Protein AF-A0A1Q8B175-F1 (afdb_monomer_lite)

Sequence (116 aa):
MNLARLPGKVGPAGDFLREHVKSLKGHVSTKGNQIQVEGLKHKEVKLLLHKFLRHSGLDDHRVLSQSGILEIVPQPMAVHTRHEGGTPPPAAATMPYLFPGANAPVPTDKRRRKKS

pLDDT: mean 75.0, std 13.15, range [32.03, 91.38]

Foldseek 3Di:
DDQPFPPPCVVVLQVQCVVVCVVVPKDWDDDRQKIAIGPDDPVVSLVSSVVVCVVVVVPQWHWDDDDRIIGIGGNPPPPVPPPPDDDPPPVVVVDPDDDPPDDPPDDDPPPDDDDD

Structure (mmCIF, N/CA/C/O backbone):
data_AF-A0A1Q8B175-F1
#
_entry.id   AF-A0A1Q8B175-F1
#
loop_
_atom_site.group_PDB
_atom_site.id
_atom_site.type_symbol
_atom_site.label_atom_id
_atom_site.label_alt_id
_atom_site.label_comp_id
_atom_site.label_asym_id
_atom_site.label_entity_id
_atom_site.label_seq_id
_atom_site.pdbx_PDB_ins_code
_atom_site.Cartn_x
_atom_site.Cartn_y
_atom_site.Cartn_z
_atom_site.occupancy
_atom_site.B_iso_or_equiv
_atom_site.auth_seq_id
_atom_site.auth_comp_id
_atom_site.auth_asym_id
_atom_site.auth_atom_id
_atom_site.pdbx_PDB_model_num
ATOM 1 N N . MET A 1 1 ? -4.274 -9.749 -17.502 1.00 32.03 1 MET A N 1
ATOM 2 C CA . MET A 1 1 ? -3.865 -8.830 -16.416 1.00 32.03 1 MET A CA 1
ATOM 3 C C . MET A 1 1 ? -3.427 -9.667 -15.215 1.00 32.03 1 MET A C 1
ATOM 5 O O . MET A 1 1 ? -4.274 -10.077 -14.433 1.00 32.03 1 MET A O 1
ATOM 9 N N . ASN A 1 2 ? -2.140 -10.018 -15.109 1.00 34.47 2 ASN A N 1
ATOM 10 C CA . ASN A 1 2 ? -1.628 -10.779 -13.962 1.00 34.47 2 ASN A CA 1
ATOM 11 C C . ASN A 1 2 ? -1.366 -9.810 -12.802 1.00 3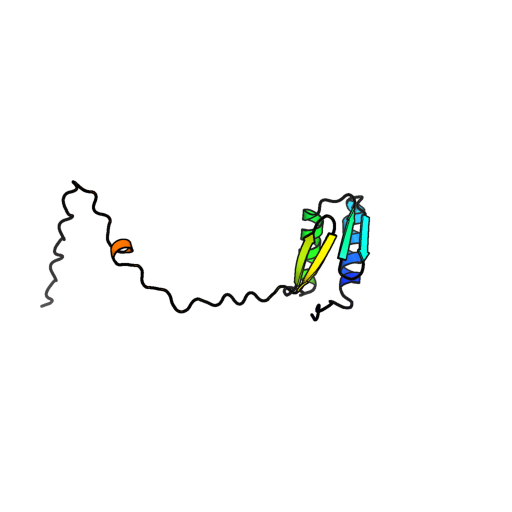4.47 2 ASN A C 1
ATOM 13 O O . ASN A 1 2 ? -0.335 -9.146 -12.757 1.00 34.47 2 ASN A O 1
ATOM 17 N N . LEU A 1 3 ? -2.330 -9.704 -11.886 1.00 45.38 3 LEU A N 1
ATOM 18 C CA . LEU A 1 3 ? -2.113 -9.129 -10.563 1.00 45.38 3 LEU A CA 1
ATOM 19 C C . LEU A 1 3 ? -1.151 -10.079 -9.850 1.00 45.38 3 LEU A C 1
ATOM 21 O O . LEU A 1 3 ? -1.577 -11.152 -9.422 1.00 45.38 3 LEU A O 1
ATOM 25 N N . ALA A 1 4 ? 0.135 -9.733 -9.782 1.00 46.50 4 ALA A N 1
ATOM 26 C CA . ALA A 1 4 ? 1.106 -10.430 -8.949 1.00 46.50 4 ALA A CA 1
ATOM 27 C C . ALA A 1 4 ? 0.641 -10.315 -7.488 1.00 46.50 4 ALA A C 1
ATOM 29 O O . ALA A 1 4 ? 0.956 -9.368 -6.771 1.00 46.50 4 ALA A O 1
ATOM 30 N N . ARG A 1 5 ? -0.237 -11.241 -7.096 1.00 51.56 5 ARG A N 1
ATOM 31 C CA . ARG A 1 5 ? -0.722 -11.434 -5.736 1.00 51.56 5 ARG A CA 1
ATOM 32 C C . ARG A 1 5 ? 0.504 -11.735 -4.890 1.00 51.56 5 ARG A C 1
ATOM 34 O O . ARG A 1 5 ? 1.283 -12.584 -5.296 1.00 51.56 5 ARG A O 1
ATOM 41 N N . LEU A 1 6 ? 0.652 -11.094 -3.733 1.00 57.59 6 LEU A N 1
ATOM 42 C CA . LEU A 1 6 ? 1.513 -11.574 -2.649 1.00 57.59 6 LEU A CA 1
ATOM 43 C C . LEU A 1 6 ? 0.759 -12.712 -1.937 1.00 57.59 6 LEU A C 1
ATOM 45 O O . LEU A 1 6 ? -0.029 -12.431 -1.027 1.00 57.59 6 LEU A O 1
ATOM 49 N N . PRO A 1 7 ? 0.913 -13.993 -2.319 1.00 50.41 7 PRO A N 1
ATOM 50 C CA . PRO A 1 7 ? 0.164 -15.074 -1.706 1.00 50.41 7 PRO A CA 1
ATOM 51 C C . PRO A 1 7 ? 0.942 -15.464 -0.443 1.00 50.41 7 PRO A C 1
ATOM 53 O O . PRO A 1 7 ? 1.985 -16.102 -0.520 1.00 50.41 7 PRO A O 1
ATOM 56 N N . GLY A 1 8 ? 0.485 -15.010 0.726 1.00 59.84 8 GLY A N 1
ATOM 57 C CA . GLY A 1 8 ? 0.995 -15.495 2.019 1.00 59.84 8 GLY A CA 1
ATOM 58 C C . GLY A 1 8 ? 1.623 -14.459 2.955 1.00 59.84 8 GLY A C 1
ATOM 59 O O . GLY A 1 8 ? 1.793 -14.763 4.129 1.00 59.84 8 GLY A O 1
ATOM 60 N N . LYS A 1 9 ? 1.909 -13.224 2.512 1.00 64.12 9 LYS A N 1
ATOM 61 C CA . LYS A 1 9 ? 2.469 -12.176 3.401 1.00 64.12 9 LYS A CA 1
ATOM 62 C C . LYS A 1 9 ? 1.451 -11.165 3.945 1.00 64.12 9 LYS A C 1
ATOM 64 O O . LYS A 1 9 ? 1.773 -10.418 4.865 1.00 64.12 9 LYS A O 1
ATOM 69 N N . VAL A 1 10 ? 0.210 -11.179 3.448 1.00 69.94 10 VAL A N 1
ATOM 70 C CA . VAL A 1 10 ? -0.857 -10.288 3.947 1.00 69.94 10 VAL A CA 1
ATOM 71 C C . VAL A 1 10 ? -1.363 -10.710 5.332 1.00 69.94 10 VAL A C 1
ATOM 73 O O . VAL A 1 10 ? -1.725 -9.852 6.130 1.00 69.94 10 VAL A O 1
ATOM 76 N N . GLY A 1 11 ? -1.324 -12.010 5.651 1.00 74.94 11 GLY A N 1
ATOM 77 C CA . GLY A 1 11 ? -1.635 -12.523 6.993 1.00 74.94 11 GLY A CA 1
ATOM 78 C C . GLY A 1 11 ? -0.736 -11.899 8.069 1.00 74.94 11 GLY A C 1
ATOM 79 O O . GLY A 1 11 ? -1.257 -11.177 8.919 1.00 74.94 11 GLY A O 1
ATOM 80 N N . PRO A 1 12 ? 0.600 -12.043 7.957 1.00 84.19 12 PRO A N 1
ATOM 81 C CA . PRO A 1 12 ? 1.556 -11.405 8.864 1.00 84.19 12 PRO A CA 1
ATOM 82 C C . PRO A 1 12 ? 1.404 -9.882 8.976 1.00 84.19 12 PRO A C 1
ATOM 84 O O . PRO A 1 12 ? 1.492 -9.334 10.071 1.00 84.19 12 PRO A O 1
ATOM 87 N N . ALA A 1 13 ? 1.136 -9.188 7.863 1.00 82.44 13 ALA A N 1
ATOM 88 C CA . ALA A 1 13 ? 0.880 -7.746 7.884 1.00 82.44 13 ALA A CA 1
ATOM 89 C C . ALA A 1 13 ? -0.399 -7.406 8.673 1.00 82.44 13 ALA A C 1
ATOM 91 O O . ALA A 1 13 ? -0.423 -6.448 9.444 1.00 82.44 13 ALA A O 1
ATOM 92 N N . GLY A 1 14 ? -1.456 -8.204 8.505 1.00 83.38 14 GLY A N 1
ATOM 93 C CA . GLY A 1 14 ? -2.698 -8.078 9.260 1.00 83.38 14 GLY A CA 1
ATOM 94 C C . GLY A 1 14 ? -2.512 -8.331 10.755 1.00 83.38 14 GLY A C 1
ATOM 95 O O . GLY A 1 14 ? -3.058 -7.584 11.563 1.00 83.38 14 GLY A O 1
ATOM 96 N N . ASP A 1 15 ? -1.720 -9.336 11.129 1.00 86.75 15 ASP A N 1
ATOM 97 C CA . ASP A 1 15 ? -1.401 -9.640 12.530 1.00 86.75 15 ASP A CA 1
ATOM 98 C C . ASP A 1 15 ? -0.579 -8.527 13.184 1.00 86.75 15 ASP A C 1
ATOM 100 O O . ASP A 1 15 ? -0.940 -8.050 14.261 1.00 86.75 15 ASP A O 1
ATOM 104 N N . PHE A 1 16 ? 0.449 -8.035 12.487 1.00 87.75 16 PHE A N 1
ATOM 105 C CA . PHE A 1 16 ? 1.257 -6.894 12.922 1.00 87.75 16 PHE A CA 1
ATOM 106 C C . PHE A 1 16 ? 0.399 -5.645 13.162 1.00 87.75 16 PHE A C 1
ATOM 108 O O . PHE A 1 16 ? 0.538 -4.954 14.177 1.00 87.75 16 PHE A O 1
ATOM 115 N N . LEU A 1 17 ? -0.530 -5.367 12.242 1.00 86.25 17 LEU A N 1
ATOM 116 C CA . LEU A 1 17 ? -1.469 -4.266 12.400 1.00 86.25 17 LEU A CA 1
ATOM 117 C C . LEU A 1 17 ? -2.412 -4.495 13.574 1.00 86.25 17 LEU A C 1
ATOM 119 O O . LEU A 1 17 ? -2.589 -3.577 14.362 1.00 86.25 17 LEU A O 1
ATOM 123 N N . ARG A 1 18 ? -2.992 -5.689 13.735 1.00 85.69 18 ARG A N 1
ATOM 124 C CA . ARG A 1 18 ? -3.870 -6.003 14.876 1.00 85.69 18 ARG A CA 1
ATOM 125 C C . ARG A 1 18 ? -3.167 -5.771 16.212 1.00 85.69 18 ARG A C 1
ATOM 127 O O . ARG A 1 18 ? -3.784 -5.227 17.124 1.00 85.69 18 ARG A O 1
ATOM 134 N N . GLU A 1 19 ? -1.895 -6.139 16.329 1.00 86.00 19 GLU A N 1
ATOM 135 C CA . GLU A 1 19 ? -1.093 -5.898 17.533 1.00 86.00 19 GLU A CA 1
ATOM 136 C C . GLU A 1 19 ? -0.939 -4.399 17.832 1.00 86.00 19 GLU A C 1
ATOM 138 O O . GLU A 1 19 ? -1.226 -3.956 18.943 1.00 86.00 19 GLU A O 1
ATOM 143 N N . HIS A 1 20 ? -0.578 -3.599 16.825 1.00 81.19 20 HIS A N 1
ATOM 144 C CA . HIS A 1 20 ? -0.384 -2.154 16.992 1.00 81.19 20 HIS A CA 1
ATOM 145 C C . HIS A 1 20 ? -1.705 -1.380 17.149 1.00 81.19 20 HIS A C 1
ATOM 147 O O . HIS A 1 20 ? -1.770 -0.371 17.848 1.00 81.19 20 HIS A O 1
ATOM 153 N N . VAL A 1 21 ? -2.782 -1.855 16.525 1.00 76.19 21 VAL A N 1
ATOM 154 C CA . VAL A 1 21 ? -4.100 -1.202 16.502 1.00 76.19 21 VAL A CA 1
ATOM 155 C C . VAL A 1 21 ? -4.899 -1.460 17.779 1.00 76.19 21 VAL A C 1
ATOM 157 O O . VAL A 1 21 ? -5.694 -0.603 18.167 1.00 76.19 21 VAL A O 1
ATOM 160 N N . LYS A 1 22 ? -4.650 -2.566 18.496 1.00 71.81 22 LYS A N 1
ATOM 161 C CA . LYS A 1 22 ? -5.232 -2.805 19.834 1.00 71.81 22 LYS A CA 1
ATOM 162 C C . LYS A 1 22 ? -5.012 -1.622 20.784 1.00 71.81 22 LYS A C 1
ATOM 164 O O . LYS A 1 22 ? -5.896 -1.300 21.571 1.00 71.81 22 LYS A O 1
ATOM 169 N N . SER A 1 23 ? -3.874 -0.937 20.670 1.00 70.75 23 SER A N 1
ATOM 170 C CA . SER A 1 23 ? -3.560 0.259 21.463 1.00 70.75 23 SER A CA 1
ATOM 171 C C . SER A 1 23 ? -4.400 1.488 21.073 1.00 70.75 23 SER A C 1
ATOM 173 O O . SER A 1 23 ? -4.644 2.362 21.900 1.00 70.75 23 SER A O 1
ATOM 175 N N . LEU A 1 24 ? -4.893 1.539 19.834 1.00 67.94 24 LEU A N 1
ATOM 176 C CA . LEU A 1 24 ? -5.529 2.709 19.226 1.00 67.94 24 LEU A CA 1
ATOM 177 C C . LEU A 1 24 ? -7.068 2.618 19.158 1.00 67.94 24 LEU A C 1
ATOM 179 O O . LEU A 1 24 ? -7.695 3.484 18.554 1.00 67.94 24 LEU A O 1
ATOM 183 N N . LYS A 1 25 ? -7.691 1.588 19.760 1.00 75.00 25 LYS A N 1
ATOM 184 C CA . LYS A 1 25 ? -9.151 1.321 19.707 1.00 75.00 25 LYS A CA 1
ATOM 185 C C . LYS A 1 25 ? -9.727 1.237 18.280 1.00 75.00 25 LYS A C 1
ATOM 187 O O . LYS A 1 25 ? -10.898 1.532 18.061 1.00 75.00 25 LYS A O 1
ATOM 192 N N . GLY A 1 26 ? -8.905 0.842 17.312 1.00 76.94 26 GLY A N 1
ATOM 193 C CA . GLY A 1 26 ? -9.324 0.631 15.927 1.00 76.94 26 GLY A CA 1
ATOM 194 C C . GLY A 1 26 ? -9.707 -0.815 15.637 1.00 76.94 26 GLY A C 1
ATOM 195 O O . GLY A 1 26 ? -9.355 -1.726 16.388 1.00 76.94 26 GLY A O 1
ATOM 196 N N . HIS A 1 27 ? -10.367 -1.037 14.502 1.00 81.38 27 HIS A N 1
ATOM 197 C CA . HIS A 1 27 ? -10.617 -2.373 13.967 1.00 81.38 27 HIS A CA 1
ATOM 198 C C . HIS A 1 27 ? -9.938 -2.536 12.603 1.00 81.38 27 HIS A C 1
ATOM 200 O O . HIS A 1 27 ? -9.983 -1.638 11.760 1.00 81.38 27 HIS A O 1
ATOM 206 N N . VAL A 1 28 ? -9.293 -3.688 12.391 1.00 84.25 28 VAL A N 1
ATOM 207 C CA . VAL A 1 28 ? -8.628 -4.037 11.130 1.00 84.25 28 VAL A CA 1
ATOM 208 C C . VAL A 1 28 ? -9.173 -5.360 10.626 1.00 84.25 28 VAL A C 1
ATOM 210 O O . VAL A 1 28 ? -9.027 -6.392 11.283 1.00 84.25 28 VAL A O 1
ATOM 213 N N . SER A 1 29 ? -9.745 -5.333 9.426 1.00 84.69 29 SER A N 1
ATOM 214 C CA . SER A 1 29 ? -10.195 -6.520 8.707 1.00 84.69 29 SER A CA 1
ATOM 215 C C . SER A 1 29 ? -9.371 -6.705 7.440 1.00 84.69 29 SER A C 1
ATOM 217 O O . SER A 1 29 ? -9.079 -5.751 6.723 1.00 84.69 29 SER A O 1
ATOM 219 N N . THR A 1 30 ? -8.981 -7.940 7.152 1.00 84.00 30 THR A N 1
ATOM 220 C CA . THR A 1 30 ? -8.179 -8.279 5.973 1.00 84.00 30 THR A CA 1
ATOM 221 C C . THR A 1 30 ? -9.023 -9.086 4.996 1.00 84.00 30 THR A C 1
ATOM 223 O O . THR A 1 30 ? -9.475 -10.180 5.330 1.00 84.00 30 THR A O 1
ATOM 226 N N . LYS A 1 31 ? -9.210 -8.569 3.779 1.00 81.94 31 LYS A N 1
ATOM 227 C CA . LYS A 1 31 ? -9.883 -9.246 2.663 1.00 81.94 31 LYS A CA 1
ATOM 228 C C . LYS A 1 31 ? -8.897 -9.432 1.514 1.00 81.94 31 LYS A C 1
ATOM 230 O O . LYS A 1 31 ? -8.673 -8.532 0.708 1.00 81.94 31 LYS A O 1
ATOM 235 N N . GLY A 1 32 ? -8.287 -10.611 1.431 1.00 77.94 32 GLY A N 1
ATOM 236 C CA . GLY A 1 32 ? -7.272 -10.896 0.415 1.00 77.94 32 GLY A CA 1
ATOM 237 C C . GLY A 1 32 ? -6.052 -9.990 0.582 1.00 77.94 32 GLY A C 1
ATOM 238 O O . GLY A 1 32 ? -5.326 -10.137 1.555 1.00 77.94 32 GLY A O 1
ATOM 239 N N . ASN A 1 33 ? -5.845 -9.066 -0.359 1.00 78.81 33 ASN A N 1
ATOM 240 C CA . ASN A 1 33 ? -4.755 -8.081 -0.345 1.00 78.81 33 ASN A CA 1
ATOM 241 C C . ASN A 1 33 ? -5.191 -6.680 0.127 1.00 78.81 33 ASN A C 1
ATOM 243 O O . ASN A 1 33 ? -4.400 -5.738 0.151 1.00 78.81 33 ASN A O 1
ATOM 247 N N . GLN A 1 34 ? -6.470 -6.545 0.471 1.00 83.44 34 GLN A N 1
ATOM 248 C CA . GLN A 1 34 ? -7.060 -5.317 0.971 1.00 83.44 34 GLN A CA 1
ATOM 249 C C . GLN A 1 34 ? -7.170 -5.381 2.490 1.00 83.44 34 GLN A C 1
ATOM 251 O O . GLN A 1 34 ? -7.591 -6.382 3.072 1.00 83.44 34 GLN A O 1
ATOM 256 N N . ILE A 1 35 ? -6.802 -4.283 3.128 1.00 85.31 35 ILE A N 1
ATOM 257 C CA . ILE A 1 35 ? -6.838 -4.085 4.566 1.00 85.31 35 ILE A CA 1
ATOM 258 C C . ILE A 1 35 ? -7.834 -2.960 4.813 1.00 85.31 35 ILE A C 1
ATOM 260 O O . ILE A 1 35 ? -7.585 -1.800 4.485 1.00 85.31 35 ILE A O 1
ATOM 264 N N . GLN A 1 36 ? -8.988 -3.323 5.353 1.00 86.44 36 GLN A N 1
ATOM 265 C CA . GLN A 1 36 ? -10.031 -2.392 5.742 1.00 86.44 36 GLN A CA 1
ATOM 266 C C . GLN A 1 36 ? -9.776 -1.945 7.176 1.00 86.44 36 GLN A C 1
ATOM 268 O O . GLN A 1 36 ? -9.518 -2.769 8.059 1.00 86.44 36 GLN A O 1
ATOM 273 N N . VAL A 1 37 ? -9.829 -0.636 7.395 1.00 84.81 37 VAL A N 1
ATOM 274 C CA . VAL A 1 37 ? -9.512 -0.029 8.684 1.00 84.81 37 VAL A CA 1
ATOM 275 C C . VAL A 1 37 ? -10.665 0.863 9.107 1.00 84.81 37 VAL A C 1
ATOM 277 O O . VAL A 1 37 ? -11.056 1.769 8.377 1.00 84.81 37 VAL A O 1
ATOM 280 N N . GLU A 1 38 ? -11.177 0.631 10.309 1.00 83.44 38 GLU A N 1
ATOM 281 C CA . GLU A 1 38 ? -12.257 1.417 10.902 1.00 83.44 38 GLU A CA 1
ATOM 282 C C . GLU A 1 38 ? -11.783 2.080 12.200 1.00 83.44 38 GLU A C 1
ATOM 284 O O . GLU A 1 38 ? -11.058 1.482 13.000 1.00 83.44 38 GLU A O 1
ATOM 289 N N . GLY A 1 39 ? -12.172 3.343 12.397 1.00 78.00 39 GLY A N 1
ATOM 290 C CA . GLY A 1 39 ? -11.873 4.10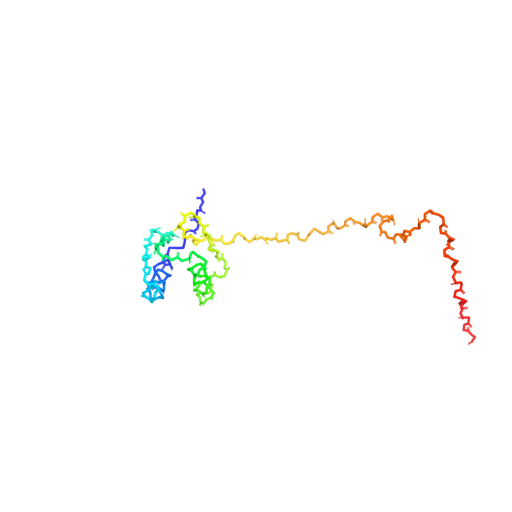5 13.616 1.00 78.00 39 GLY A CA 1
ATOM 291 C C . GLY A 1 39 ? -10.449 4.668 13.725 1.00 78.00 39 GLY A C 1
ATOM 292 O O . GLY A 1 39 ? -10.125 5.271 14.743 1.00 78.00 39 GLY A O 1
ATOM 293 N N . LEU A 1 40 ? -9.603 4.521 12.695 1.00 80.50 40 LEU A N 1
ATOM 294 C CA . LEU A 1 40 ? -8.215 5.002 12.708 1.00 80.50 40 LEU A CA 1
ATOM 295 C C . LEU A 1 40 ? -7.885 5.969 11.581 1.00 80.50 40 LEU A C 1
ATOM 297 O O . LEU A 1 40 ? -8.471 5.957 10.496 1.00 80.50 40 LEU A O 1
ATOM 301 N N . LYS A 1 41 ? -6.844 6.770 11.815 1.00 84.25 41 LYS A N 1
ATOM 302 C CA . LYS A 1 41 ? -6.264 7.619 10.782 1.00 84.25 41 LYS A CA 1
ATOM 303 C C . LYS A 1 41 ? -5.501 6.759 9.778 1.00 84.25 41 LYS A C 1
ATOM 305 O O . LYS A 1 41 ? -4.455 6.190 10.077 1.00 84.25 41 LYS A O 1
ATOM 310 N N . HIS A 1 42 ? -5.966 6.774 8.534 1.00 83.00 42 HIS A N 1
ATOM 311 C CA . HIS A 1 42 ? -5.339 6.084 7.402 1.00 83.00 42 HIS A CA 1
ATOM 312 C C . HIS A 1 42 ? -3.839 6.357 7.250 1.00 83.00 42 HIS A C 1
ATOM 314 O O . HIS A 1 42 ? -3.086 5.469 6.862 1.00 83.00 42 HIS A O 1
ATOM 320 N N . LYS A 1 43 ? -3.391 7.577 7.574 1.00 86.25 43 LYS A N 1
ATOM 321 C CA . LYS A 1 43 ? -1.974 7.960 7.506 1.00 86.25 43 LYS A CA 1
ATOM 322 C C . LYS A 1 43 ? -1.098 7.137 8.458 1.00 86.25 43 LYS A C 1
ATOM 324 O O . LYS A 1 43 ? -0.015 6.723 8.060 1.00 86.25 43 LYS A O 1
ATOM 329 N N . GLU A 1 44 ? -1.569 6.879 9.676 1.00 86.44 44 GLU A N 1
ATOM 330 C CA . GLU A 1 44 ? -0.824 6.127 10.695 1.00 86.44 44 GLU A CA 1
ATOM 331 C C . GLU A 1 44 ? -0.726 4.651 10.309 1.00 86.44 44 GLU A C 1
ATOM 333 O O . GLU A 1 44 ? 0.358 4.073 10.320 1.00 86.44 44 GLU A O 1
ATOM 338 N N . VAL A 1 45 ? -1.834 4.060 9.853 1.00 87.62 45 VAL A N 1
ATOM 339 C CA . VAL A 1 45 ? -1.833 2.660 9.404 1.00 87.62 45 VAL A CA 1
ATOM 340 C C . VAL A 1 45 ? -0.986 2.475 8.147 1.00 87.62 45 VAL A C 1
ATOM 342 O O . VAL A 1 45 ? -0.233 1.508 8.040 1.00 87.62 45 VAL A O 1
ATOM 345 N N . LYS A 1 46 ? -1.030 3.433 7.216 1.00 89.19 46 LYS A N 1
ATOM 346 C CA . LYS A 1 46 ? -0.154 3.432 6.041 1.00 89.19 46 LYS A CA 1
ATOM 347 C C . LYS A 1 46 ? 1.325 3.482 6.433 1.00 89.19 46 LYS A C 1
ATOM 349 O O . LYS A 1 46 ? 2.126 2.759 5.845 1.00 89.19 46 LYS A O 1
ATOM 354 N N . LEU A 1 47 ? 1.682 4.294 7.430 1.00 90.06 47 LEU A N 1
ATOM 355 C CA . LEU A 1 47 ? 3.050 4.367 7.946 1.00 90.06 47 LEU A CA 1
ATOM 356 C C . LEU A 1 47 ? 3.490 3.036 8.573 1.00 90.06 47 LEU A C 1
ATOM 358 O O . LEU A 1 47 ? 4.588 2.563 8.286 1.00 90.06 47 LEU A O 1
ATOM 362 N N . LEU A 1 48 ? 2.630 2.411 9.382 1.00 90.06 48 LEU A N 1
ATOM 363 C CA . LEU A 1 48 ? 2.901 1.098 9.976 1.00 90.06 48 LEU A CA 1
ATOM 364 C C . LEU A 1 48 ? 3.110 0.024 8.907 1.00 90.06 48 LEU A C 1
ATOM 366 O O . LEU A 1 48 ? 4.059 -0.752 8.999 1.00 90.06 48 LEU A O 1
ATOM 370 N N . LEU A 1 49 ? 2.283 0.019 7.861 1.00 89.62 49 LEU A N 1
ATOM 371 C CA . LEU A 1 49 ? 2.459 -0.895 6.736 1.00 89.62 49 LEU A CA 1
ATOM 372 C C . LEU A 1 49 ? 3.773 -0.643 5.993 1.00 89.62 49 LEU A C 1
ATOM 374 O O . LEU A 1 49 ? 4.484 -1.596 5.701 1.00 89.62 49 LEU A O 1
ATOM 378 N N . HIS A 1 50 ? 4.147 0.614 5.739 1.00 90.44 50 HIS A N 1
ATOM 379 C CA . HIS A 1 50 ? 5.452 0.931 5.143 1.00 90.44 50 HIS A CA 1
ATOM 380 C C . HIS A 1 50 ? 6.608 0.405 6.006 1.00 90.44 50 HIS A C 1
ATOM 382 O O . HIS A 1 50 ? 7.554 -0.182 5.484 1.00 90.44 50 HIS A O 1
ATOM 388 N N . LYS A 1 51 ? 6.513 0.569 7.330 1.00 91.38 51 LYS A N 1
ATOM 389 C CA . LYS A 1 51 ? 7.510 0.058 8.275 1.00 91.38 51 LYS A CA 1
ATOM 390 C C . LYS A 1 51 ? 7.603 -1.471 8.211 1.00 91.38 51 LYS A C 1
ATOM 392 O O . LYS A 1 51 ? 8.702 -2.010 8.123 1.00 91.38 51 LYS A O 1
ATOM 397 N N . PHE A 1 52 ? 6.465 -2.162 8.189 1.00 89.31 52 PHE A N 1
ATOM 398 C CA . PHE A 1 52 ? 6.407 -3.617 8.044 1.00 89.31 52 PHE A CA 1
ATOM 399 C C . PHE A 1 52 ? 7.029 -4.101 6.726 1.00 89.31 52 PHE A C 1
ATOM 401 O O . PHE A 1 52 ? 7.835 -5.034 6.738 1.00 89.31 52 PHE A O 1
ATOM 408 N N . LEU A 1 53 ? 6.691 -3.461 5.600 1.00 88.25 53 LEU A N 1
ATOM 409 C CA . LEU A 1 53 ? 7.242 -3.810 4.286 1.00 88.25 53 LEU A CA 1
ATOM 410 C C . LEU A 1 53 ? 8.766 -3.672 4.278 1.00 88.25 53 LEU A C 1
ATOM 412 O O . LEU A 1 53 ? 9.454 -4.590 3.835 1.00 88.25 53 LEU A O 1
ATOM 416 N N . ARG A 1 54 ? 9.288 -2.587 4.863 1.00 88.81 54 ARG A N 1
ATOM 417 C CA . ARG A 1 54 ? 10.729 -2.342 4.980 1.00 88.81 54 ARG A CA 1
ATOM 418 C C . ARG A 1 54 ? 11.438 -3.403 5.820 1.00 88.81 54 ARG A C 1
ATOM 420 O O . ARG A 1 54 ? 12.474 -3.912 5.412 1.00 88.81 54 ARG A O 1
ATOM 427 N N . HIS A 1 55 ? 10.874 -3.771 6.971 1.00 88.44 55 HIS A N 1
ATOM 428 C CA . HIS A 1 55 ? 11.443 -4.826 7.819 1.00 88.44 55 HIS A CA 1
ATOM 429 C C . HIS A 1 55 ? 11.349 -6.221 7.189 1.00 88.44 55 HIS A C 1
ATOM 431 O O . HIS A 1 55 ? 12.191 -7.070 7.457 1.00 88.44 55 HIS A O 1
ATOM 437 N N . SER A 1 56 ? 10.350 -6.452 6.338 1.00 85.19 56 SER A N 1
ATOM 438 C CA . SER A 1 56 ? 10.144 -7.726 5.640 1.00 85.19 56 SER A CA 1
ATOM 439 C C . SER A 1 56 ? 10.946 -7.856 4.339 1.00 85.19 56 SER A C 1
ATOM 441 O O . SER A 1 56 ? 10.814 -8.880 3.661 1.00 85.19 56 SER A O 1
ATOM 443 N N . GLY A 1 57 ? 11.717 -6.825 3.963 1.00 84.50 57 GLY A N 1
ATOM 444 C CA . GLY A 1 57 ? 12.474 -6.765 2.709 1.00 84.50 57 GLY A CA 1
ATOM 445 C C . GLY A 1 57 ? 11.601 -6.644 1.455 1.00 84.50 57 GLY A C 1
ATOM 446 O O . GLY A 1 57 ? 12.008 -7.074 0.383 1.00 84.50 57 GLY A O 1
ATOM 447 N N . LEU A 1 58 ? 10.380 -6.115 1.577 1.00 84.56 58 LEU A N 1
ATOM 448 C CA . LEU A 1 58 ? 9.425 -5.946 0.474 1.00 84.56 58 LEU A CA 1
ATOM 449 C C . LEU A 1 58 ? 9.457 -4.514 -0.073 1.00 84.56 58 LEU A C 1
ATOM 451 O O . LEU A 1 58 ? 8.417 -3.867 -0.189 1.00 84.56 58 LEU A O 1
ATOM 455 N N . ASP A 1 59 ? 10.649 -4.020 -0.404 1.00 81.94 59 ASP A N 1
ATOM 456 C CA . ASP A 1 59 ? 10.841 -2.659 -0.925 1.00 81.94 59 ASP A CA 1
ATOM 457 C C . ASP A 1 59 ? 10.239 -2.461 -2.328 1.00 81.94 59 ASP A C 1
ATOM 459 O O . ASP A 1 59 ? 9.895 -1.344 -2.704 1.00 81.94 59 ASP A O 1
ATOM 463 N N . ASP A 1 60 ? 10.015 -3.551 -3.064 1.00 83.00 60 ASP A N 1
ATOM 464 C CA . ASP A 1 60 ? 9.365 -3.538 -4.380 1.00 83.00 60 ASP A C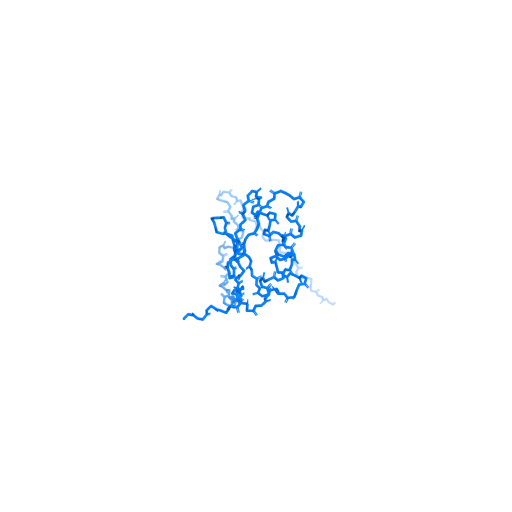A 1
ATOM 465 C C . ASP A 1 60 ? 7.835 -3.405 -4.296 1.00 83.00 60 ASP A C 1
ATOM 467 O O . ASP A 1 60 ? 7.135 -3.585 -5.292 1.00 83.00 60 ASP A O 1
ATOM 471 N N . HIS A 1 61 ? 7.281 -3.139 -3.110 1.00 85.12 61 HIS A N 1
ATOM 472 C CA . HIS A 1 61 ? 5.845 -3.022 -2.878 1.00 85.12 61 HIS A CA 1
ATOM 473 C C . HIS A 1 61 ? 5.506 -1.674 -2.249 1.00 85.12 61 HIS A C 1
ATOM 475 O O . HIS A 1 61 ? 6.193 -1.167 -1.367 1.00 85.12 61 HIS A O 1
ATOM 481 N N . ARG A 1 62 ? 4.381 -1.105 -2.675 1.00 87.25 62 ARG A N 1
ATOM 482 C CA . ARG A 1 62 ? 3.846 0.161 -2.177 1.00 87.25 62 ARG A CA 1
ATOM 483 C C . ARG A 1 62 ? 2.471 -0.036 -1.563 1.00 87.25 62 ARG A C 1
ATOM 485 O O . ARG A 1 62 ? 1.702 -0.894 -1.986 1.00 87.25 62 ARG A O 1
ATOM 492 N N . VAL A 1 63 ? 2.127 0.829 -0.616 1.00 88.44 63 VAL A N 1
ATOM 493 C CA . VAL A 1 63 ? 0.796 0.844 -0.002 1.00 88.44 63 VAL A CA 1
ATOM 494 C C . VAL A 1 63 ? -0.048 1.942 -0.637 1.00 88.44 63 VAL A C 1
ATOM 496 O O . VAL A 1 63 ? 0.249 3.139 -0.524 1.00 88.44 63 VAL A O 1
ATOM 499 N N . LEU A 1 64 ? -1.122 1.541 -1.306 1.00 87.69 64 LEU A N 1
ATOM 500 C CA . LEU A 1 64 ? -2.164 2.432 -1.794 1.00 87.69 64 LEU A CA 1
ATOM 501 C C . LEU A 1 64 ? -3.221 2.605 -0.708 1.00 87.69 64 LEU A C 1
ATOM 503 O O . LEU A 1 64 ? -3.534 1.674 0.023 1.00 87.69 64 LEU A O 1
ATOM 507 N N . SER A 1 65 ? -3.757 3.815 -0.590 1.00 87.38 65 SER A N 1
ATOM 508 C CA . SER A 1 65 ? -4.890 4.104 0.286 1.00 87.38 65 SER A CA 1
ATOM 509 C C . SER A 1 65 ? -5.995 4.667 -0.589 1.00 87.38 65 SER A C 1
ATOM 511 O O . SER A 1 65 ? -5.806 5.712 -1.211 1.00 87.38 65 SER A O 1
ATOM 513 N N . GLN A 1 66 ? -7.104 3.941 -0.681 1.00 82.69 66 GLN A N 1
ATOM 514 C CA . GLN A 1 66 ? -8.278 4.310 -1.461 1.00 82.69 66 GLN A CA 1
ATOM 515 C C . GLN A 1 66 ? -9.509 4.198 -0.563 1.00 82.69 66 GLN A C 1
ATOM 517 O O . GLN A 1 66 ? -9.858 3.111 -0.118 1.00 82.69 66 GLN A O 1
ATOM 522 N N . SER A 1 67 ? -10.153 5.333 -0.284 1.00 75.00 67 SER A N 1
ATOM 523 C CA . SER A 1 67 ? -11.516 5.401 0.269 1.00 75.00 67 SER A CA 1
ATOM 524 C C . SER A 1 67 ? -11.812 4.497 1.479 1.00 75.00 67 SER A C 1
ATOM 526 O O . SER A 1 67 ? -12.858 3.860 1.517 1.00 75.00 67 SER A O 1
ATOM 528 N N . GLY A 1 68 ? -10.917 4.412 2.469 1.00 75.06 68 GLY A N 1
ATOM 529 C CA . GLY A 1 68 ? -11.137 3.540 3.639 1.00 75.06 68 GLY A CA 1
ATOM 530 C C . GLY A 1 68 ? -10.356 2.222 3.625 1.00 75.06 68 GLY A C 1
ATOM 531 O O . GLY A 1 68 ? -10.327 1.491 4.614 1.00 75.06 68 GLY A O 1
ATOM 532 N N . ILE A 1 69 ? -9.739 1.898 2.487 1.00 83.75 69 ILE A N 1
ATOM 533 C CA . ILE A 1 69 ? -9.108 0.608 2.219 1.00 83.75 69 ILE A CA 1
ATOM 534 C C . ILE A 1 69 ? -7.635 0.834 1.881 1.00 83.75 69 ILE A C 1
ATOM 536 O O . ILE A 1 69 ? -7.271 1.744 1.130 1.00 83.75 69 ILE A O 1
ATOM 540 N N . LEU A 1 70 ? -6.769 0.013 2.466 1.00 86.88 70 LEU A N 1
ATOM 541 C CA . LEU A 1 70 ? -5.337 -0.015 2.196 1.00 86.88 70 LEU A CA 1
ATOM 542 C C . LEU A 1 70 ? -5.001 -1.265 1.387 1.00 86.88 70 LEU A C 1
ATOM 544 O O . LEU A 1 70 ? -5.353 -2.370 1.785 1.00 86.88 70 LEU A O 1
ATOM 548 N N . GLU A 1 71 ? -4.312 -1.102 0.265 1.00 87.12 71 GLU A N 1
ATOM 549 C CA . GLU A 1 71 ? -3.912 -2.206 -0.610 1.00 87.12 71 GLU A CA 1
ATOM 550 C C . GLU A 1 71 ? -2.396 -2.204 -0.815 1.00 87.12 71 GLU A C 1
ATOM 552 O O . GLU A 1 71 ? -1.792 -1.154 -1.041 1.00 87.12 71 GLU A O 1
ATOM 557 N N . ILE A 1 72 ? -1.773 -3.381 -0.745 1.00 86.44 72 ILE A N 1
ATOM 558 C CA . ILE A 1 72 ? -0.333 -3.553 -0.971 1.00 86.44 72 ILE A CA 1
ATOM 559 C C . ILE A 1 72 ? -0.114 -3.955 -2.429 1.00 86.44 72 ILE A C 1
ATOM 561 O O . ILE A 1 72 ? -0.377 -5.086 -2.814 1.00 86.44 72 ILE A O 1
ATOM 565 N N . VAL A 1 73 ? 0.381 -3.050 -3.263 1.00 84.06 73 VAL A N 1
ATOM 566 C CA . VAL A 1 73 ? 0.544 -3.283 -4.706 1.00 84.06 73 VAL A CA 1
ATOM 567 C C . VAL A 1 73 ? 2.030 -3.305 -5.055 1.00 84.06 73 VAL A C 1
ATOM 569 O O . VAL A 1 73 ? 2.779 -2.517 -4.477 1.00 84.06 73 VAL A O 1
ATOM 572 N N . PRO A 1 74 ? 2.487 -4.140 -6.004 1.00 83.19 74 PRO A N 1
ATOM 573 C CA . PRO A 1 74 ? 3.838 -4.031 -6.539 1.00 83.19 74 PRO A CA 1
ATOM 574 C C . PRO A 1 74 ? 4.117 -2.602 -7.007 1.00 83.19 74 PRO A C 1
ATOM 576 O O . PRO A 1 74 ? 3.296 -1.967 -7.682 1.00 83.19 74 PRO A O 1
ATOM 579 N N . GLN A 1 75 ? 5.262 -2.065 -6.612 1.00 80.69 75 GLN A N 1
ATOM 580 C CA . GLN A 1 75 ? 5.728 -0.788 -7.101 1.00 80.69 75 GLN A CA 1
ATOM 581 C C . GLN A 1 75 ? 6.143 -0.988 -8.561 1.00 80.69 75 GLN A C 1
ATOM 583 O O . GLN A 1 75 ? 7.034 -1.791 -8.837 1.00 80.69 75 GLN A O 1
ATOM 588 N N . PRO A 1 76 ? 5.510 -0.294 -9.524 1.00 72.50 76 PRO A N 1
ATOM 589 C CA . PRO A 1 76 ? 6.033 -0.284 -10.874 1.00 72.50 76 PRO A CA 1
ATOM 590 C C . PRO A 1 76 ? 7.436 0.308 -10.783 1.00 72.50 76 PRO A C 1
ATOM 592 O O . PRO A 1 76 ? 7.602 1.422 -10.277 1.00 72.50 76 PRO A O 1
ATOM 595 N N . MET A 1 77 ? 8.430 -0.466 -11.218 1.00 61.31 77 MET A N 1
ATOM 596 C CA . MET A 1 77 ? 9.795 -0.001 -11.422 1.00 61.31 77 MET A CA 1
ATOM 597 C C . MET A 1 77 ? 9.712 1.161 -12.407 1.00 61.31 77 MET A C 1
ATOM 599 O O . MET A 1 77 ? 9.655 0.965 -13.620 1.00 61.31 77 MET A O 1
ATOM 603 N N . ALA A 1 78 ? 9.609 2.382 -11.886 1.00 59.47 78 ALA A N 1
ATOM 604 C CA . ALA A 1 78 ? 9.767 3.578 -12.680 1.00 59.47 78 ALA A CA 1
ATOM 605 C C . ALA A 1 78 ? 11.249 3.619 -13.031 1.00 59.47 78 ALA A C 1
ATOM 607 O O . ALA A 1 78 ? 12.065 4.188 -12.308 1.00 59.47 78 ALA A O 1
ATOM 608 N N . VAL A 1 79 ? 11.608 2.935 -14.115 1.00 60.25 79 VAL A N 1
ATOM 609 C CA . VAL A 1 79 ? 12.874 3.170 -14.785 1.00 60.25 79 VAL A CA 1
ATOM 610 C C . VAL A 1 79 ? 12.792 4.629 -15.197 1.00 60.25 79 VAL A C 1
ATOM 612 O O . VAL A 1 79 ? 12.104 4.975 -16.154 1.00 60.25 79 VAL A O 1
ATOM 615 N N . HIS A 1 80 ? 13.405 5.512 -14.410 1.00 55.91 80 HIS A N 1
ATOM 616 C CA . HIS A 1 80 ? 13.676 6.862 -14.856 1.00 55.91 80 HIS A CA 1
ATOM 617 C C . HIS A 1 80 ? 14.583 6.697 -16.067 1.00 55.91 80 HIS A C 1
ATOM 619 O O . HIS A 1 80 ? 15.795 6.537 -15.929 1.00 55.91 80 HIS A O 1
ATOM 625 N N . THR A 1 81 ? 13.989 6.653 -17.258 1.00 58.44 81 THR A N 1
ATOM 626 C CA . THR A 1 81 ? 14.723 6.785 -18.503 1.00 58.44 81 THR A CA 1
ATOM 627 C C . THR A 1 81 ? 15.411 8.132 -18.395 1.00 58.44 81 THR A C 1
ATOM 629 O O . THR A 1 81 ? 14.760 9.175 -18.492 1.00 58.44 81 THR A O 1
ATOM 632 N N . ARG A 1 82 ? 16.713 8.126 -18.087 1.00 59.75 82 ARG A N 1
ATOM 633 C CA . ARG A 1 82 ? 17.537 9.317 -18.254 1.00 59.75 82 ARG A CA 1
ATOM 634 C C . ARG A 1 82 ? 17.320 9.724 -19.703 1.00 59.75 82 ARG A C 1
ATOM 636 O O . ARG A 1 82 ? 17.657 8.957 -20.599 1.00 59.75 82 ARG A O 1
ATOM 643 N N . HIS A 1 83 ? 16.664 10.859 -19.923 1.00 57.50 83 HIS A N 1
ATOM 644 C CA . HIS A 1 83 ? 16.580 11.444 -21.249 1.00 57.50 83 HIS A CA 1
ATOM 645 C C . HIS A 1 83 ? 18.018 11.772 -21.646 1.00 57.50 83 HIS A C 1
ATOM 647 O O . HIS A 1 83 ? 18.574 12.773 -21.209 1.00 57.50 83 HIS A O 1
ATOM 653 N N . GLU A 1 84 ? 18.651 10.866 -22.387 1.00 62.31 84 GLU A N 1
ATOM 654 C CA . GLU A 1 84 ? 20.043 11.020 -22.809 1.00 62.31 84 GLU A CA 1
ATOM 655 C C . GLU A 1 84 ? 20.187 12.124 -23.871 1.00 62.31 84 GLU A C 1
ATOM 657 O O . GLU A 1 84 ? 21.269 12.650 -24.095 1.00 62.31 84 GLU A O 1
ATOM 662 N N . GLY A 1 85 ? 19.073 12.555 -24.466 1.00 65.06 85 GLY A N 1
ATOM 663 C CA . GLY A 1 85 ? 19.002 13.727 -25.330 1.00 65.06 85 GLY A CA 1
ATOM 664 C C . GLY A 1 85 ? 18.602 14.974 -24.551 1.00 65.06 85 GLY A C 1
ATOM 665 O O . GLY A 1 85 ? 17.437 15.367 -24.578 1.00 65.06 85 GLY A O 1
ATOM 666 N N . GLY A 1 86 ? 19.551 15.601 -23.858 1.00 66.88 86 GLY A N 1
ATOM 667 C CA . GLY A 1 86 ? 19.380 16.979 -23.408 1.00 66.88 86 GLY A CA 1
ATOM 668 C C . GLY A 1 86 ? 19.506 17.923 -24.602 1.00 66.88 86 GLY A C 1
ATOM 669 O O . GLY A 1 86 ? 20.550 17.957 -25.250 1.00 66.88 86 GLY A O 1
ATOM 670 N N . THR A 1 87 ? 18.465 18.694 -24.915 1.00 77.31 87 THR A N 1
ATOM 671 C CA . THR A 1 87 ? 18.577 19.777 -25.899 1.00 77.31 87 THR A CA 1
ATOM 672 C C . THR A 1 87 ? 19.506 20.846 -25.319 1.00 77.31 87 THR A C 1
ATOM 674 O O . THR A 1 87 ? 19.270 21.275 -24.183 1.00 77.31 87 THR A O 1
ATOM 677 N N . PRO A 1 88 ? 20.558 21.290 -26.034 1.00 81.19 88 PRO A N 1
ATOM 678 C CA . PRO A 1 88 ? 21.375 22.391 -25.546 1.00 81.19 88 PRO A CA 1
ATOM 679 C C . PRO A 1 88 ? 20.478 23.617 -25.312 1.00 81.19 88 PRO A C 1
ATOM 681 O O . PRO A 1 88 ? 19.550 23.850 -26.098 1.00 81.19 88 PRO A O 1
ATOM 684 N N . PRO A 1 89 ? 20.702 24.386 -24.232 1.00 79.19 89 PRO A N 1
ATOM 685 C CA . PRO A 1 89 ? 19.903 25.571 -23.968 1.00 79.19 89 PRO A CA 1
ATOM 686 C C . PRO A 1 89 ? 20.008 26.533 -25.162 1.00 79.19 89 PRO A C 1
ATOM 688 O O . PRO A 1 89 ? 21.093 26.683 -25.733 1.00 79.19 89 PRO A O 1
ATOM 691 N N . PRO A 1 90 ? 18.905 27.187 -25.567 1.00 80.62 90 PRO A N 1
ATOM 692 C CA . PRO A 1 90 ? 18.958 28.176 -26.634 1.00 80.62 90 PRO A CA 1
ATOM 693 C C . PRO A 1 90 ? 19.923 29.297 -26.238 1.00 80.62 90 PRO A C 1
ATOM 695 O O . PRO A 1 90 ? 19.994 29.663 -25.066 1.00 80.62 90 PRO A O 1
ATOM 698 N N . ALA A 1 91 ? 20.632 29.881 -27.208 1.00 75.81 91 ALA A N 1
ATOM 699 C CA . ALA A 1 91 ? 21.644 30.908 -26.944 1.00 75.81 91 ALA A CA 1
ATOM 700 C C . ALA A 1 91 ? 21.115 32.061 -26.064 1.00 75.81 91 ALA A C 1
ATOM 702 O O . ALA A 1 91 ? 21.824 32.550 -25.190 1.00 75.81 91 ALA A O 1
ATOM 703 N N . ALA A 1 92 ? 19.840 32.435 -26.223 1.00 78.50 92 ALA A N 1
ATOM 704 C CA . ALA A 1 92 ? 19.174 33.443 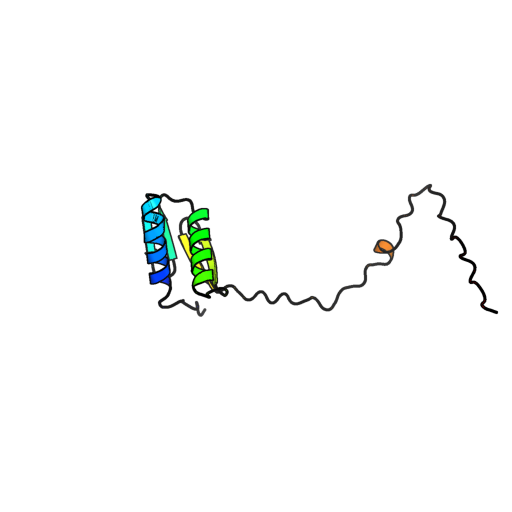-25.397 1.00 78.50 92 ALA A CA 1
ATOM 705 C C . ALA A 1 92 ? 19.096 33.082 -23.899 1.00 78.50 92 ALA A C 1
ATOM 707 O O . ALA A 1 92 ? 19.114 33.977 -23.065 1.00 78.50 92 ALA A O 1
ATOM 708 N N . ALA A 1 93 ? 19.041 31.793 -23.547 1.00 80.25 93 ALA A N 1
ATOM 709 C CA . ALA A 1 93 ? 19.051 31.331 -22.158 1.00 80.25 93 ALA A CA 1
ATOM 710 C C . ALA A 1 93 ? 20.458 31.350 -21.537 1.00 80.25 93 ALA A C 1
ATOM 712 O O . ALA A 1 93 ? 20.590 31.397 -20.318 1.00 80.25 93 ALA A O 1
ATOM 713 N N . THR A 1 94 ? 21.508 31.311 -22.363 1.00 80.69 94 THR A N 1
ATOM 714 C CA . THR A 1 94 ? 22.907 31.400 -21.912 1.00 80.69 94 THR A CA 1
ATOM 715 C C . THR A 1 94 ? 23.476 32.816 -21.961 1.00 80.69 94 THR A C 1
ATOM 717 O O . THR A 1 94 ? 24.520 33.074 -21.365 1.00 80.69 94 THR A O 1
ATOM 720 N N . MET A 1 95 ? 22.823 33.734 -22.676 1.00 83.62 95 MET A N 1
ATO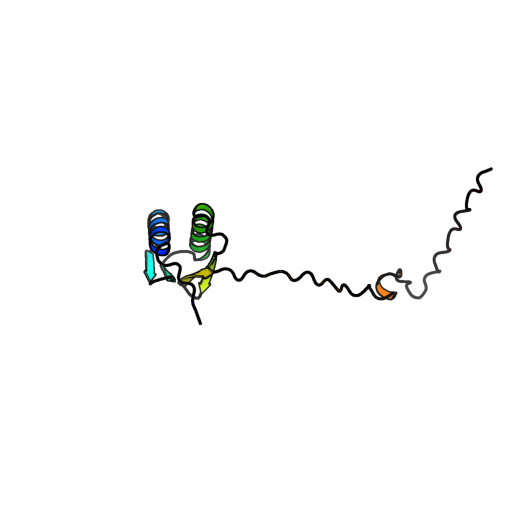M 721 C CA . MET A 1 95 ? 23.272 35.117 -22.792 1.00 83.62 95 MET A CA 1
ATOM 722 C C . MET A 1 95 ? 22.785 35.954 -21.600 1.00 83.62 95 MET A C 1
ATOM 724 O O . MET A 1 95 ? 21.624 35.836 -21.206 1.00 83.62 95 MET A O 1
ATOM 728 N N . PRO A 1 96 ? 23.633 36.830 -21.029 1.00 81.00 96 PRO A N 1
ATOM 729 C CA . PRO A 1 96 ? 23.195 37.769 -20.004 1.00 81.00 96 PRO A CA 1
ATOM 730 C C . PRO A 1 96 ? 22.119 38.703 -20.571 1.00 81.00 96 PRO A C 1
ATOM 732 O O . PRO A 1 96 ? 22.273 39.265 -21.656 1.00 81.00 96 PRO A O 1
ATOM 735 N N . TYR A 1 97 ? 21.031 38.877 -19.825 1.00 77.25 97 TYR A N 1
ATOM 736 C CA . TYR A 1 97 ? 19.936 39.760 -20.213 1.00 77.25 97 TYR A CA 1
ATOM 737 C C . TYR A 1 97 ? 20.389 41.227 -20.160 1.00 77.25 97 TYR A C 1
ATOM 739 O O . TYR A 1 97 ? 20.692 41.752 -19.086 1.00 77.25 97 TYR A O 1
ATOM 747 N N . LEU A 1 98 ? 20.438 41.891 -21.318 1.00 75.62 98 LEU A N 1
ATOM 748 C CA . LEU A 1 98 ? 20.694 43.329 -21.411 1.00 75.62 98 LEU A CA 1
ATOM 749 C C . LEU A 1 98 ? 19.365 44.086 -21.331 1.00 75.62 98 LEU A C 1
ATOM 751 O O . LEU A 1 98 ? 18.527 43.985 -22.226 1.00 75.62 98 LEU A O 1
ATOM 755 N N . PHE A 1 99 ? 19.179 44.864 -20.266 1.00 78.31 99 PHE A N 1
ATOM 756 C CA . PHE A 1 99 ? 18.020 45.742 -20.135 1.00 78.31 99 PHE A CA 1
ATOM 757 C C . PHE A 1 99 ? 18.087 46.885 -21.168 1.00 78.31 99 PHE A C 1
ATOM 759 O O . PHE A 1 99 ? 19.137 47.527 -21.285 1.00 78.31 99 PHE A O 1
ATOM 766 N N . PRO A 1 100 ? 16.994 47.186 -21.897 1.00 76.38 100 PRO A N 1
ATOM 767 C CA . PRO A 1 100 ? 16.950 48.326 -22.810 1.00 76.38 100 PRO A CA 1
ATOM 768 C C . PRO A 1 100 ? 17.246 49.633 -22.060 1.00 76.38 100 PRO A C 1
ATOM 770 O O . PRO A 1 100 ? 16.554 49.965 -21.101 1.00 76.38 100 PRO A O 1
ATOM 773 N N . GLY A 1 101 ? 18.292 50.355 -22.476 1.00 72.12 101 GLY A N 1
ATOM 774 C CA . GLY A 1 101 ? 18.763 51.590 -21.829 1.00 72.12 101 GLY A CA 1
ATOM 775 C C . GLY A 1 101 ? 19.979 51.425 -20.907 1.00 72.12 101 GLY A C 1
ATOM 776 O O . GLY A 1 101 ? 20.506 52.424 -20.423 1.00 72.12 101 GLY A O 1
ATOM 777 N N . ALA A 1 102 ? 20.461 50.198 -20.684 1.00 69.50 102 ALA A N 1
ATOM 778 C CA . ALA A 1 102 ? 21.721 49.961 -19.985 1.00 69.50 102 ALA A CA 1
ATOM 779 C C . ALA A 1 102 ? 22.918 50.066 -20.947 1.00 69.50 102 ALA A C 1
ATOM 781 O O . ALA A 1 102 ? 22.902 49.501 -22.042 1.00 69.50 102 ALA A O 1
ATOM 782 N N . ASN A 1 103 ? 23.985 50.751 -20.527 1.00 68.56 103 ASN A N 1
ATOM 783 C CA . ASN A 1 103 ? 25.250 50.765 -21.262 1.00 68.56 103 ASN A CA 1
ATOM 784 C C . ASN A 1 103 ? 25.824 49.340 -21.312 1.00 68.56 103 ASN A C 1
ATOM 786 O O . ASN A 1 103 ? 25.916 48.674 -20.278 1.00 68.56 103 ASN A O 1
ATOM 790 N N . ALA A 1 104 ? 26.200 48.867 -22.504 1.00 67.38 104 ALA A N 1
ATOM 791 C CA . ALA A 1 104 ? 26.746 47.524 -22.673 1.00 67.38 104 ALA A CA 1
ATOM 792 C C . ALA A 1 104 ? 28.006 47.334 -21.800 1.00 67.38 104 ALA A C 1
ATOM 794 O O . ALA A 1 104 ? 28.864 48.223 -21.770 1.00 67.38 104 ALA A O 1
ATOM 795 N N . PRO A 1 105 ? 28.145 46.201 -21.087 1.00 64.56 105 PRO A N 1
ATOM 796 C CA . PRO A 1 105 ? 29.331 45.938 -20.286 1.00 64.56 105 PRO A CA 1
ATOM 797 C C . PRO A 1 105 ? 30.551 45.831 -21.207 1.00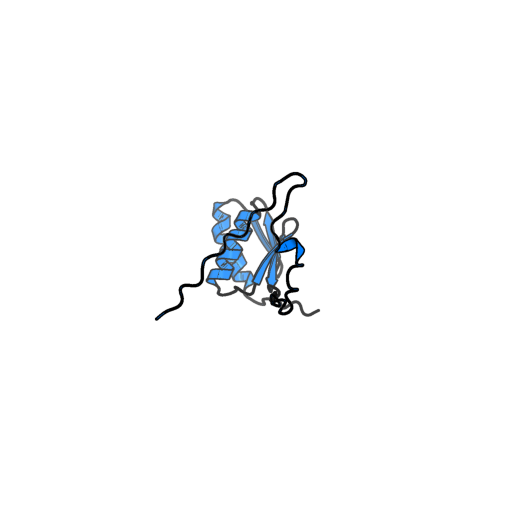 64.56 105 PRO A C 1
ATOM 799 O O . PRO A 1 105 ? 30.615 44.972 -22.085 1.00 64.56 105 PRO A O 1
ATOM 802 N N . VAL A 1 106 ? 31.514 46.732 -21.013 1.00 64.62 106 VAL A N 1
ATOM 803 C CA . VAL A 1 106 ? 32.755 46.772 -21.792 1.00 64.62 106 VAL A CA 1
ATOM 804 C C . VAL A 1 106 ? 33.568 45.511 -21.472 1.00 64.62 106 VAL A C 1
ATOM 806 O O . VAL A 1 106 ? 33.827 45.247 -20.292 1.00 64.62 106 VAL A O 1
ATOM 809 N N . PRO A 1 107 ? 33.985 44.713 -22.472 1.00 62.28 107 PRO A N 1
ATOM 810 C CA . PRO A 1 107 ? 34.852 43.574 -22.219 1.00 62.28 107 PRO A CA 1
ATOM 811 C C . PRO A 1 107 ? 36.187 44.087 -21.671 1.00 62.28 107 PRO A C 1
ATOM 813 O O . PRO A 1 107 ? 36.890 44.862 -22.317 1.00 62.28 107 PRO A O 1
ATOM 816 N N . THR A 1 108 ? 36.541 43.673 -20.454 1.00 57.41 108 THR A N 1
ATOM 817 C CA . THR A 1 108 ? 37.885 43.922 -19.931 1.00 57.41 108 THR A CA 1
ATOM 818 C C . THR A 1 108 ? 38.840 42.964 -20.629 1.00 57.41 108 THR A C 1
ATOM 820 O O . THR A 1 108 ? 38.855 41.763 -20.357 1.00 57.41 108 THR A O 1
ATOM 823 N N . ASP A 1 109 ? 39.621 43.495 -21.566 1.00 56.28 109 ASP A N 1
ATOM 824 C CA . ASP A 1 109 ? 40.699 42.771 -22.229 1.00 56.28 109 ASP A CA 1
ATOM 825 C C . ASP A 1 109 ? 41.722 42.328 -21.173 1.00 56.28 109 ASP A C 1
ATOM 827 O O . ASP A 1 109 ? 42.597 43.085 -20.735 1.00 56.28 109 ASP A O 1
ATOM 831 N N . LYS A 1 110 ? 41.609 41.082 -20.700 1.00 59.16 110 LYS A N 1
ATOM 832 C CA . LYS A 1 110 ? 42.642 40.479 -19.857 1.00 59.16 110 LYS A CA 1
ATOM 833 C C . LYS A 1 110 ? 43.842 40.186 -20.748 1.00 59.16 110 LYS A C 1
ATOM 835 O O . LYS A 1 110 ? 43.955 39.110 -21.331 1.00 59.16 110 LYS A O 1
ATOM 840 N N . ARG A 1 111 ? 44.738 41.175 -20.839 1.00 56.22 111 ARG A N 1
ATOM 841 C CA . ARG A 1 111 ? 46.054 41.105 -21.489 1.00 56.22 111 ARG A CA 1
ATOM 842 C C . ARG A 1 111 ? 46.701 39.739 -21.239 1.00 56.22 111 ARG A C 1
ATOM 844 O O . ARG A 1 111 ? 47.103 39.407 -20.124 1.00 56.22 111 ARG A O 1
ATOM 851 N N . ARG A 1 112 ? 46.820 38.953 -22.307 1.00 60.56 112 ARG A N 1
ATOM 852 C CA . ARG A 1 112 ? 47.513 37.665 -22.337 1.00 60.56 112 ARG A CA 1
ATOM 853 C C . ARG A 1 112 ? 48.992 37.904 -22.000 1.00 60.56 112 ARG A C 1
ATOM 855 O O . ARG A 1 112 ? 49.727 38.469 -22.807 1.00 60.56 112 ARG A O 1
ATOM 862 N N . ARG A 1 113 ? 49.435 37.518 -20.797 1.00 60.22 113 ARG A N 1
ATOM 863 C CA . ARG A 1 113 ? 50.856 37.556 -20.406 1.00 60.22 113 ARG A CA 1
ATOM 864 C C . ARG A 1 113 ? 51.640 36.635 -21.350 1.00 60.22 113 ARG A C 1
ATOM 866 O O . ARG A 1 113 ? 51.475 35.418 -21.310 1.00 60.22 113 ARG A O 1
ATOM 873 N N . LYS A 1 114 ? 52.467 37.220 -22.219 1.00 52.47 114 LYS A N 1
ATOM 874 C CA . LYS A 1 114 ? 53.438 36.495 -23.046 1.00 52.47 114 LYS A CA 1
ATOM 875 C C . LYS A 1 114 ? 54.578 36.067 -22.114 1.00 52.47 114 LYS A C 1
ATOM 877 O O . LYS A 1 114 ? 55.215 36.922 -21.506 1.00 52.47 114 LYS A O 1
ATOM 882 N N . LYS A 1 115 ? 54.753 34.758 -21.925 1.00 49.91 115 LYS A N 1
ATOM 883 C CA . LYS A 1 115 ? 55.885 34.180 -21.189 1.00 49.91 115 LYS A CA 1
ATOM 884 C C . LYS A 1 115 ? 57.132 34.366 -22.064 1.00 49.91 115 LYS A C 1
ATOM 886 O O . LYS A 1 115 ? 57.117 33.902 -23.203 1.00 49.91 115 LYS A O 1
ATOM 891 N N . SER A 1 116 ? 58.121 35.103 -21.560 1.00 46.62 116 SER A N 1
ATOM 892 C CA . SER A 1 116 ? 59.506 35.055 -22.041 1.00 46.62 116 SER A CA 1
ATOM 893 C C . SER A 1 116 ? 60.286 34.049 -21.213 1.00 46.62 116 SER A C 1
ATOM 895 O O . SER A 1 116 ? 59.840 33.774 -20.073 1.00 46.62 116 SER A O 1
#

Secondary structure (DSSP, 8-state):
------TTTHHHHHHHHHHHHGGGT-EEEEETTEEEEESS-HHHHHHHHHHHHHHTT-TTEEEEEETTEEEEEEPP-------S-PPPPPHHHHS----TTPPPPPP---------

Radius of gyration: 28.75 Å; chains: 1; bounding box: 72×67×48 Å